Protein AF-A0A7C7ZRI1-F1 (afdb_monomer_lite)

Sequence (51 aa):
MEIVQGSRKGVTVATIREKTGFGETRIRNVIYRARQQGKITSKERGVYISA

Foldseek 3Di:
DVQQVVDPFFDFLVNCCVVPVDDSVVSVVVVVVCVVVQQWDDPDDRGIHGD

Radius of gyration: 9.71 Å; chains: 1; bounding box: 18×20×21 Å

Secondary structure (DSSP, 8-state):
-HHHHT-TT-EEHHHHHHHH---HHHHHHHHHHHHHTTSEEEEETTEEEE-

Structure (mmCIF, N/CA/C/O backbone):
data_AF-A0A7C7ZRI1-F1
#
_entry.id   AF-A0A7C7ZRI1-F1
#
loop_
_atom_site.group_PDB
_atom_site.id
_atom_site.type_symbol
_atom_site.label_atom_id
_atom_site.label_alt_id
_atom_site.label_comp_id
_atom_site.label_asym_id
_atom_site.label_entity_id
_atom_site.label_seq_id
_atom_site.pdbx_PDB_ins_code
_atom_site.Cartn_x
_atom_site.Cartn_y
_atom_site.Cartn_z
_atom_site.occupancy
_atom_site.B_iso_or_equiv
_atom_site.auth_seq_id
_atom_site.auth_comp_id
_atom_site.auth_asym_id
_atom_site.auth_atom_id
_atom_site.pdbx_PDB_model_num
ATOM 1 N N . MET A 1 1 ? -11.592 -6.682 -4.662 1.00 54.53 1 MET A N 1
ATOM 2 C CA . MET A 1 1 ? -10.141 -6.785 -4.384 1.00 54.53 1 MET A CA 1
ATOM 3 C C . MET A 1 1 ? -9.939 -7.992 -3.480 1.00 54.53 1 MET A C 1
ATOM 5 O O . MET A 1 1 ? -9.707 -7.841 -2.288 1.00 54.53 1 MET A O 1
ATOM 9 N N . GLU A 1 2 ? -10.043 -9.199 -4.033 1.00 57.31 2 GLU A N 1
ATOM 10 C CA . GLU A 1 2 ? -9.974 -10.429 -3.224 1.00 57.31 2 GLU A CA 1
ATOM 11 C C . GLU A 1 2 ? -8.585 -10.669 -2.612 1.00 57.31 2 GLU A C 1
ATOM 13 O O . GLU A 1 2 ? -8.467 -11.232 -1.529 1.00 57.31 2 GLU A O 1
ATOM 18 N N . ILE A 1 3 ? -7.524 -10.157 -3.247 1.00 59.97 3 ILE A N 1
ATOM 19 C CA . ILE A 1 3 ? -6.136 -10.356 -2.796 1.00 59.97 3 ILE A CA 1
ATOM 20 C C . ILE A 1 3 ? -5.871 -9.704 -1.430 1.00 59.97 3 ILE A C 1
ATOM 22 O O . ILE A 1 3 ? -5.104 -10.243 -0.634 1.00 59.97 3 ILE A O 1
ATOM 26 N N . VAL A 1 4 ? -6.504 -8.559 -1.151 1.00 58.03 4 VAL A N 1
ATOM 27 C CA . VAL A 1 4 ? -6.312 -7.825 0.111 1.00 58.03 4 VAL A CA 1
ATOM 28 C C . VAL A 1 4 ? -7.278 -8.309 1.189 1.00 58.03 4 VAL A C 1
ATOM 30 O O . VAL A 1 4 ? -6.869 -8.461 2.334 1.00 58.03 4 VAL A O 1
ATOM 33 N N . GLN A 1 5 ? -8.515 -8.651 0.814 1.00 57.12 5 GLN A N 1
ATOM 34 C CA . GLN A 1 5 ? -9.525 -9.173 1.744 1.00 57.12 5 GLN A CA 1
ATOM 35 C C . GLN A 1 5 ? -9.166 -10.563 2.301 1.00 57.12 5 GLN A C 1
ATOM 37 O O . GLN A 1 5 ? -9.515 -10.875 3.435 1.00 57.12 5 GLN A O 1
ATOM 42 N N . GLY A 1 6 ? -8.424 -11.387 1.549 1.00 57.59 6 GLY A N 1
ATOM 43 C CA 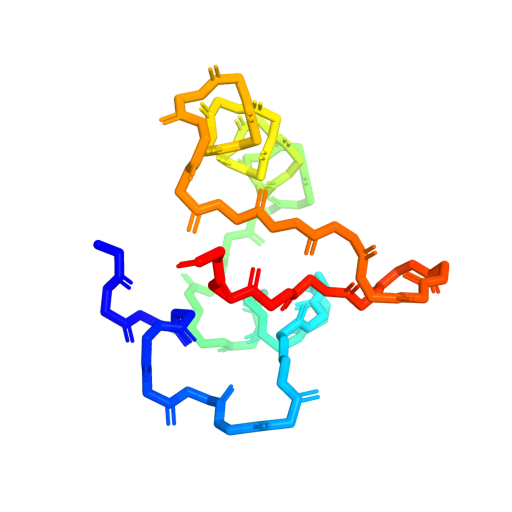. GLY A 1 6 ? -7.970 -12.703 2.014 1.00 57.59 6 GLY A CA 1
ATOM 44 C C . GLY A 1 6 ? -6.736 -12.688 2.928 1.00 57.59 6 GLY A C 1
ATOM 45 O O . GLY A 1 6 ? -6.399 -13.720 3.509 1.00 57.59 6 GLY A O 1
ATOM 46 N N . SER A 1 7 ? -6.035 -11.556 3.072 1.00 60.12 7 SER A N 1
ATOM 47 C CA . SER A 1 7 ? -4.781 -11.494 3.834 1.00 60.12 7 SER A CA 1
ATOM 48 C C . SER A 1 7 ? -4.973 -10.806 5.184 1.00 60.12 7 SER A C 1
ATOM 50 O O . SER A 1 7 ? -4.832 -9.590 5.309 1.00 60.12 7 SER A O 1
ATOM 52 N N . ARG A 1 8 ? -5.206 -11.601 6.239 1.00 59.38 8 ARG A N 1
ATOM 53 C CA . ARG A 1 8 ? -5.310 -11.122 7.637 1.00 59.38 8 ARG A CA 1
ATOM 54 C C . ARG A 1 8 ? -4.086 -10.332 8.127 1.00 59.38 8 ARG A C 1
ATOM 56 O O . ARG A 1 8 ? -4.191 -9.586 9.094 1.00 59.38 8 ARG A O 1
ATOM 63 N N . LYS A 1 9 ? -2.919 -10.502 7.494 1.00 68.56 9 LYS A N 1
ATOM 64 C CA . LYS A 1 9 ? -1.663 -9.830 7.878 1.00 68.56 9 LYS A CA 1
ATOM 65 C C . LYS A 1 9 ? -1.368 -8.564 7.064 1.00 68.56 9 LYS A C 1
ATOM 67 O O . LYS A 1 9 ? -0.422 -7.854 7.390 1.00 68.56 9 LYS A O 1
ATOM 72 N N . GLY A 1 10 ? -2.185 -8.259 6.056 1.00 71.19 10 GLY A N 1
ATOM 73 C CA . GLY A 1 10 ? -1.886 -7.244 5.051 1.00 71.19 10 GLY A CA 1
ATOM 74 C C . GLY A 1 10 ? -1.128 -7.806 3.858 1.00 71.19 10 GLY A C 1
ATOM 75 O O . GLY A 1 10 ? -0.739 -8.974 3.819 1.00 71.19 10 GLY A O 1
ATOM 76 N N . VAL A 1 11 ? -0.982 -6.974 2.839 1.00 76.69 11 VAL A N 1
ATOM 77 C CA . VAL A 1 11 ? -0.381 -7.309 1.557 1.00 76.69 11 VAL A CA 1
ATOM 78 C C . VAL A 1 11 ? 0.672 -6.261 1.240 1.00 76.69 11 VAL A C 1
ATOM 80 O O . VAL A 1 11 ? 0.424 -5.058 1.345 1.00 76.69 11 VAL A O 1
ATOM 83 N N . THR A 1 12 ? 1.859 -6.718 0.860 1.00 82.62 12 THR A N 1
ATOM 84 C CA . THR A 1 12 ? 2.941 -5.849 0.394 1.00 82.62 12 THR A CA 1
ATOM 85 C C . THR A 1 12 ? 2.929 -5.757 -1.128 1.00 82.62 12 THR A C 1
ATOM 87 O O . THR A 1 12 ? 2.340 -6.592 -1.820 1.00 82.62 12 THR A 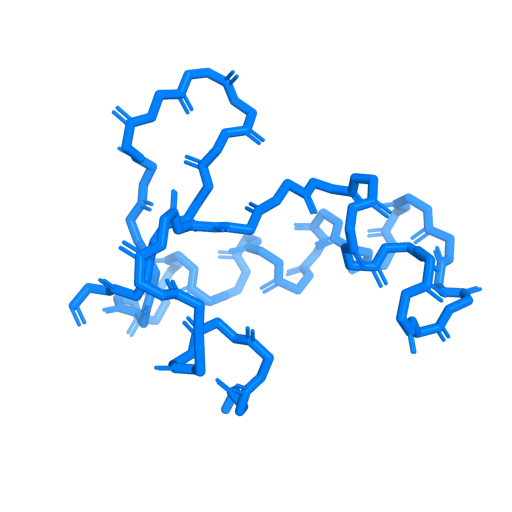O 1
ATOM 90 N N . VAL A 1 13 ? 3.625 -4.758 -1.675 1.00 79.94 13 VAL A N 1
ATOM 91 C CA . VAL A 1 13 ? 3.855 -4.649 -3.128 1.00 79.94 13 VAL A CA 1
ATOM 92 C C . VAL A 1 13 ? 4.512 -5.922 -3.673 1.00 79.94 13 VAL A C 1
ATOM 94 O O . VAL A 1 13 ? 4.131 -6.378 -4.747 1.00 79.94 13 VAL A O 1
ATOM 97 N N . ALA A 1 14 ? 5.433 -6.528 -2.912 1.00 81.94 14 ALA A N 1
ATOM 98 C CA . ALA A 1 14 ? 6.075 -7.791 -3.266 1.00 81.94 14 ALA A CA 1
ATOM 99 C C . ALA A 1 14 ? 5.053 -8.931 -3.381 1.00 81.94 14 ALA A C 1
ATOM 101 O O . ALA A 1 14 ? 4.987 -9.580 -4.418 1.00 81.94 14 ALA A O 1
ATOM 102 N N . THR A 1 15 ? 4.165 -9.092 -2.396 1.00 81.69 15 THR A N 1
ATOM 103 C CA . THR A 1 15 ? 3.123 -10.130 -2.437 1.00 81.69 15 THR A CA 1
ATOM 104 C C . THR A 1 15 ? 2.136 -9.925 -3.587 1.00 81.69 15 THR A C 1
ATOM 106 O O . THR A 1 15 ? 1.723 -10.891 -4.226 1.00 81.69 15 THR A O 1
ATOM 109 N N . ILE A 1 16 ? 1.748 -8.677 -3.884 1.00 80.00 16 ILE A N 1
ATOM 110 C CA . ILE A 1 16 ? 0.880 -8.388 -5.038 1.00 80.00 16 ILE A CA 1
ATOM 111 C C . ILE A 1 16 ? 1.615 -8.751 -6.327 1.00 80.00 16 ILE A C 1
ATOM 113 O O . ILE A 1 16 ? 1.029 -9.393 -7.195 1.00 80.00 16 ILE A O 1
ATOM 117 N N . ARG A 1 17 ? 2.894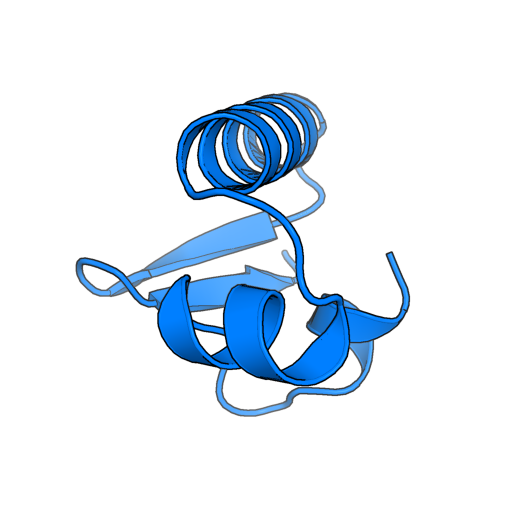 -8.386 -6.441 1.00 83.50 17 ARG A N 1
ATOM 118 C CA . ARG A 1 17 ? 3.728 -8.702 -7.600 1.00 83.50 17 ARG A CA 1
ATOM 119 C C . ARG A 1 17 ? 3.875 -10.204 -7.803 1.00 83.50 17 ARG A C 1
ATOM 121 O O . ARG A 1 17 ? 3.671 -10.660 -8.918 1.00 83.50 17 ARG A O 1
ATOM 128 N N . GLU A 1 18 ? 4.163 -10.967 -6.755 1.00 84.50 18 GLU A N 1
ATOM 129 C CA . GLU A 1 18 ? 4.286 -12.427 -6.841 1.00 84.50 18 GLU A CA 1
ATOM 130 C C . GLU A 1 18 ? 2.967 -13.093 -7.238 1.00 84.50 18 GLU A C 1
ATOM 132 O O . GLU A 1 18 ? 2.958 -13.989 -8.074 1.00 84.50 18 GLU A O 1
ATOM 137 N N . LYS A 1 19 ? 1.833 -12.624 -6.701 1.00 80.94 19 LYS A N 1
ATOM 138 C CA . LYS A 1 19 ? 0.519 -13.209 -7.010 1.00 80.94 19 LYS A CA 1
ATOM 139 C C . LYS A 1 19 ? -0.030 -12.838 -8.383 1.00 80.94 19 LYS A C 1
ATOM 141 O O . LYS A 1 19 ? -0.850 -13.574 -8.919 1.00 80.94 19 LYS A O 1
ATOM 146 N N . THR A 1 20 ? 0.337 -11.674 -8.912 1.00 78.94 20 THR A N 1
ATOM 147 C CA . THR A 1 20 ? -0.277 -11.131 -10.138 1.00 78.94 20 THR A CA 1
ATOM 148 C C . THR A 1 20 ? 0.680 -11.027 -11.317 1.00 78.94 20 THR A C 1
ATOM 150 O O . THR A 1 20 ? 0.231 -10.801 -12.437 1.00 78.94 20 THR A O 1
ATOM 153 N N . GLY A 1 21 ? 1.991 -11.121 -11.085 1.00 83.06 21 GLY A N 1
ATOM 154 C CA . GLY A 1 21 ? 3.012 -10.835 -12.092 1.00 83.06 21 GLY A CA 1
ATOM 155 C C . GLY A 1 21 ? 3.024 -9.375 -12.560 1.00 83.06 21 GLY A C 1
ATOM 156 O O . GLY A 1 21 ? 3.685 -9.049 -13.544 1.00 83.06 21 GLY A O 1
ATOM 157 N N . PHE A 1 22 ? 2.283 -8.472 -11.905 1.00 82.81 22 PHE A N 1
ATOM 158 C CA . PHE A 1 22 ? 2.189 -7.087 -12.350 1.00 82.81 22 PHE A CA 1
ATOM 159 C C . PHE A 1 22 ? 3.468 -6.300 -12.068 1.00 82.81 22 PHE A C 1
ATOM 161 O O . PHE A 1 22 ? 4.092 -6.420 -11.015 1.00 82.81 22 PHE A O 1
ATOM 168 N N . GLY A 1 23 ? 3.813 -5.418 -13.005 1.00 83.44 23 GLY A N 1
ATOM 169 C CA . GLY A 1 23 ? 4.882 -4.445 -12.813 1.00 83.44 23 GLY A CA 1
ATOM 170 C C . GLY A 1 23 ? 4.557 -3.444 -11.699 1.00 83.44 23 GLY A C 1
ATOM 171 O O . GLY A 1 23 ? 3.393 -3.105 -11.457 1.00 83.44 23 GLY A O 1
ATOM 172 N N . GLU A 1 24 ? 5.600 -2.923 -11.052 1.00 81.81 24 GLU A N 1
ATOM 173 C CA . GLU A 1 24 ? 5.492 -2.011 -9.904 1.00 81.81 24 GLU A CA 1
ATOM 174 C C . GLU A 1 24 ? 4.577 -0.807 -10.161 1.00 81.81 24 GLU A C 1
ATOM 176 O O . GLU A 1 24 ? 3.761 -0.458 -9.309 1.00 81.81 24 GLU A O 1
ATOM 181 N N . THR A 1 25 ? 4.652 -0.199 -11.347 1.00 87.88 25 THR A N 1
ATOM 182 C CA . THR A 1 25 ? 3.833 0.966 -11.720 1.00 87.88 25 THR A CA 1
ATOM 183 C C . THR A 1 25 ? 2.339 0.659 -11.670 1.00 87.88 25 THR A C 1
ATOM 185 O O . THR A 1 25 ? 1.541 1.471 -11.191 1.00 87.88 25 THR A O 1
ATOM 188 N N . ARG A 1 26 ? 1.941 -0.533 -12.129 1.00 87.44 26 ARG A N 1
ATOM 189 C CA . AR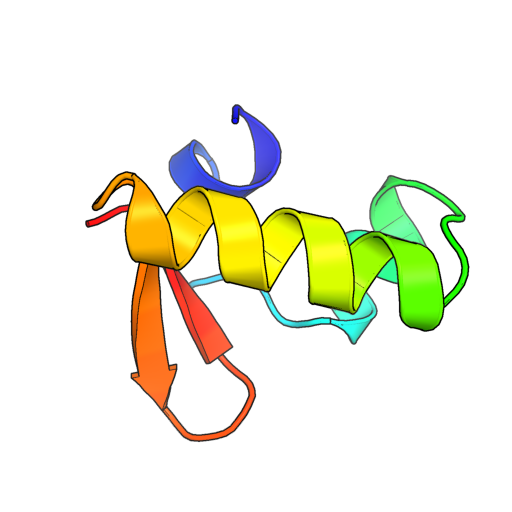G A 1 26 ? 0.540 -0.964 -12.112 1.00 87.44 26 ARG A CA 1
ATOM 190 C C . ARG A 1 26 ? 0.087 -1.240 -10.685 1.00 87.44 26 ARG A C 1
ATOM 192 O O . ARG A 1 26 ? -0.998 -0.811 -10.305 1.00 87.44 26 ARG A O 1
ATOM 199 N N . ILE A 1 27 ? 0.940 -1.872 -9.879 1.00 84.94 27 ILE A N 1
ATOM 200 C CA . ILE A 1 27 ? 0.650 -2.153 -8.470 1.00 84.94 27 ILE A CA 1
ATOM 201 C C . ILE A 1 27 ? 0.458 -0.853 -7.688 1.00 84.94 27 ILE A C 1
ATOM 203 O O . ILE A 1 27 ? -0.545 -0.707 -6.992 1.00 84.94 27 ILE A O 1
ATOM 207 N N . ARG A 1 28 ? 1.350 0.131 -7.858 1.00 84.44 28 ARG A N 1
ATOM 208 C CA . ARG A 1 28 ? 1.217 1.446 -7.212 1.00 84.44 28 ARG A CA 1
ATOM 209 C C . ARG A 1 28 ? -0.079 2.148 -7.609 1.00 84.44 28 ARG A C 1
ATOM 211 O O . ARG A 1 28 ? -0.766 2.662 -6.735 1.00 84.44 28 ARG A O 1
ATOM 218 N N . ASN A 1 29 ? -0.458 2.114 -8.888 1.00 89.44 29 ASN A N 1
ATOM 219 C CA . ASN A 1 29 ? -1.727 2.684 -9.353 1.00 89.44 29 ASN A CA 1
ATOM 220 C C . ASN A 1 29 ? -2.948 1.993 -8.734 1.00 89.44 29 ASN A C 1
ATOM 222 O O . ASN A 1 29 ? -3.902 2.653 -8.327 1.00 89.44 29 ASN A O 1
ATOM 226 N N . VAL A 1 30 ? -2.919 0.665 -8.648 1.00 85.69 30 VAL A N 1
ATOM 227 C CA . VAL A 1 30 ? -3.997 -0.138 -8.062 1.00 85.69 30 VAL A CA 1
ATOM 228 C C . VAL A 1 30 ? -4.138 0.144 -6.563 1.00 85.69 30 VAL A C 1
ATOM 230 O O . VAL A 1 30 ? -5.250 0.377 -6.093 1.00 85.69 30 VAL A O 1
ATOM 233 N N . ILE A 1 31 ? -3.023 0.203 -5.831 1.00 82.75 31 ILE A N 1
ATOM 234 C CA . ILE A 1 31 ? -2.987 0.580 -4.412 1.00 82.75 31 ILE A CA 1
ATOM 235 C C . ILE A 1 31 ? -3.493 2.012 -4.232 1.00 82.75 31 ILE A C 1
ATOM 237 O O . ILE A 1 31 ? -4.338 2.262 -3.380 1.00 82.75 31 ILE A O 1
ATOM 241 N N . TYR A 1 32 ? -3.024 2.951 -5.053 1.00 86.38 32 TYR A N 1
ATOM 242 C CA . TYR A 1 32 ? -3.435 4.350 -4.979 1.00 86.38 32 TYR A CA 1
ATOM 243 C C . TYR A 1 32 ? -4.946 4.510 -5.181 1.00 86.38 32 TYR A C 1
ATOM 245 O O . TYR A 1 32 ? -5.615 5.138 -4.363 1.00 86.38 32 TYR A O 1
ATOM 253 N N . ARG A 1 33 ? -5.511 3.870 -6.214 1.00 88.31 33 ARG A N 1
ATOM 254 C CA . ARG A 1 33 ? -6.959 3.874 -6.474 1.00 88.31 33 ARG A CA 1
ATOM 255 C C . ARG A 1 33 ? -7.749 3.194 -5.360 1.00 88.31 33 ARG A C 1
ATOM 257 O O . ARG A 1 33 ? -8.795 3.695 -4.969 1.00 88.31 33 ARG A O 1
ATOM 264 N N . ALA A 1 34 ? -7.265 2.072 -4.835 1.00 84.38 34 ALA A N 1
ATOM 265 C CA . ALA A 1 34 ? -7.934 1.371 -3.743 1.00 84.38 34 ALA A CA 1
ATOM 266 C C . ALA A 1 34 ? -7.906 2.162 -2.430 1.00 84.38 34 ALA A C 1
ATOM 268 O O . ALA A 1 34 ? -8.888 2.144 -1.694 1.00 84.38 34 ALA A O 1
ATOM 269 N N . ARG A 1 35 ? -6.816 2.892 -2.167 1.00 84.25 35 ARG A N 1
ATOM 270 C CA . ARG A 1 35 ? -6.694 3.802 -1.025 1.00 84.25 35 ARG A CA 1
ATOM 271 C C . ARG A 1 35 ? -7.643 4.992 -1.166 1.00 84.25 35 ARG A C 1
ATOM 273 O O . ARG A 1 35 ? -8.354 5.304 -0.223 1.00 84.25 35 ARG A O 1
ATOM 280 N N . GLN A 1 36 ? -7.697 5.607 -2.349 1.00 88.44 36 GLN A N 1
ATOM 281 C CA . GLN A 1 36 ? -8.660 6.669 -2.684 1.00 88.44 36 GLN A CA 1
ATOM 282 C C . GLN A 1 36 ? -10.117 6.207 -2.512 1.00 88.44 36 GLN A C 1
ATOM 284 O O . GLN A 1 36 ? -10.949 6.951 -2.014 1.00 88.44 36 GLN A O 1
ATOM 289 N N . GLN A 1 37 ? -10.422 4.958 -2.873 1.00 86.00 37 GLN A N 1
ATOM 290 C CA . GLN A 1 37 ? -11.751 4.359 -2.700 1.00 86.00 37 GLN A CA 1
ATOM 291 C C . GLN A 1 37 ? -12.044 3.902 -1.261 1.00 86.00 37 GLN A C 1
ATOM 293 O O . GLN A 1 37 ? -13.088 3.297 -1.035 1.00 86.00 37 GLN A O 1
ATOM 298 N N . GLY A 1 38 ? -11.124 4.104 -0.310 1.00 83.62 38 GLY A N 1
ATOM 299 C CA . GLY A 1 38 ? -11.289 3.659 1.076 1.00 83.62 38 GLY A CA 1
ATOM 300 C C . GLY A 1 38 ? -11.335 2.138 1.249 1.00 83.62 38 GLY A C 1
ATOM 301 O O . GLY A 1 38 ? -11.809 1.662 2.267 1.00 83.62 38 GLY A O 1
ATOM 302 N N . LYS A 1 39 ? -10.865 1.359 0.264 1.00 82.62 39 LYS A N 1
ATOM 303 C CA . LYS A 1 39 ? -10.884 -0.118 0.303 1.00 82.62 39 LYS A CA 1
ATOM 304 C C . LYS A 1 39 ? -9.686 -0.709 1.034 1.00 82.62 39 LYS A C 1
ATOM 306 O O . LYS A 1 39 ? -9.736 -1.855 1.473 1.00 82.62 39 LYS A O 1
ATOM 311 N N . ILE A 1 40 ? -8.583 0.035 1.086 1.00 83.25 40 ILE A N 1
ATOM 312 C CA . ILE A 1 40 ? -7.351 -0.377 1.758 1.00 83.25 40 ILE A CA 1
ATOM 313 C C . ILE A 1 40 ? -6.801 0.773 2.593 1.00 83.25 40 ILE A C 1
ATOM 315 O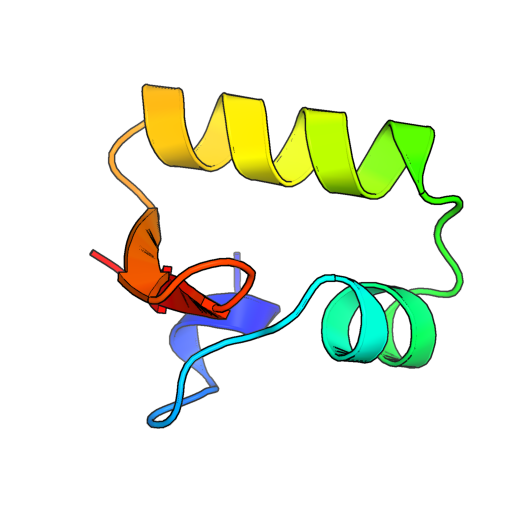 O . ILE A 1 40 ? -6.875 1.933 2.183 1.00 83.25 40 ILE A O 1
ATOM 319 N N . THR A 1 41 ? -6.172 0.439 3.714 1.00 82.62 41 THR A N 1
ATOM 320 C CA . THR A 1 41 ? -5.422 1.382 4.539 1.00 82.62 41 THR A CA 1
ATOM 321 C C . THR A 1 41 ? -3.970 0.939 4.681 1.00 82.62 41 THR A C 1
ATOM 323 O O . THR A 1 41 ? -3.638 -0.245 4.580 1.00 82.62 41 THR A O 1
ATOM 326 N N . SER A 1 42 ? -3.068 1.899 4.878 1.00 82.56 42 SER A N 1
ATOM 327 C CA . SER A 1 42 ? -1.671 1.593 5.192 1.00 82.56 42 SER A CA 1
ATOM 328 C C . SER A 1 42 ? -1.565 1.222 6.664 1.00 82.56 42 SER A C 1
ATOM 330 O O . SER A 1 42 ? -1.762 2.089 7.512 1.00 82.56 42 SER A O 1
ATOM 332 N N . LYS A 1 43 ? -1.244 -0.041 6.953 1.00 81.50 43 LYS A N 1
ATOM 333 C CA . LYS A 1 43 ? -0.960 -0.492 8.319 1.00 81.50 43 LYS A CA 1
ATOM 334 C C . LYS A 1 43 ? 0.425 -0.018 8.752 1.00 81.50 43 LYS A C 1
ATOM 336 O O . LYS A 1 43 ? 0.572 0.577 9.809 1.00 81.50 43 LYS A O 1
ATOM 341 N N . GLU A 1 44 ? 1.419 -0.242 7.895 1.00 81.12 44 GLU A N 1
ATOM 342 C CA . GLU A 1 44 ? 2.825 0.114 8.109 1.00 81.12 44 GLU A CA 1
ATOM 343 C C . GLU A 1 44 ? 3.461 0.528 6.773 1.00 81.12 44 GLU A C 1
ATOM 345 O O . GLU A 1 44 ? 2.861 0.376 5.701 1.00 81.12 44 GLU A O 1
ATOM 350 N N . ARG A 1 45 ? 4.682 1.074 6.804 1.00 77.31 45 ARG A N 1
ATOM 351 C CA . ARG A 1 45 ? 5.376 1.517 5.587 1.00 77.31 45 ARG A CA 1
ATOM 352 C C . ARG A 1 45 ? 5.590 0.323 4.644 1.00 77.31 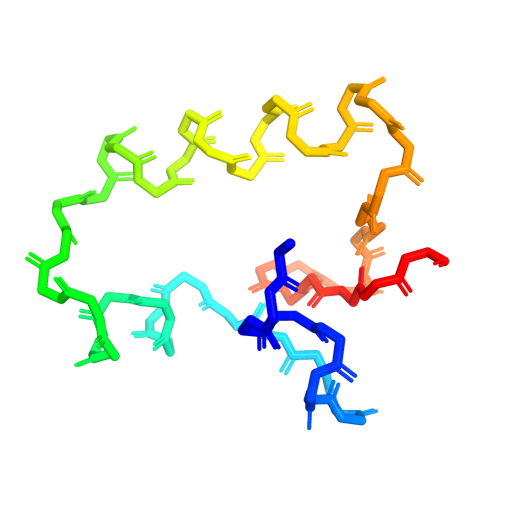45 ARG A C 1
ATOM 354 O O . ARG A 1 45 ? 6.402 -0.550 4.913 1.00 77.31 45 ARG A O 1
ATOM 361 N N . GLY A 1 46 ? 4.850 0.299 3.533 1.00 76.06 46 GLY A N 1
ATOM 362 C CA . GLY A 1 46 ? 4.894 -0.784 2.540 1.00 76.06 46 GLY A CA 1
ATOM 363 C C . GLY A 1 46 ? 3.940 -1.959 2.800 1.00 76.06 46 GLY A C 1
ATOM 364 O O . GLY A 1 46 ? 3.928 -2.896 1.999 1.00 76.06 46 GLY A O 1
ATOM 365 N N . VAL A 1 47 ? 3.119 -1.901 3.858 1.00 83.00 47 VAL A N 1
ATOM 366 C CA . VAL A 1 47 ? 2.123 -2.928 4.211 1.00 83.00 47 VAL A CA 1
ATOM 367 C C . VAL A 1 47 ? 0.714 -2.339 4.155 1.00 83.00 47 VAL A C 1
ATOM 369 O O . VAL A 1 47 ? 0.382 -1.402 4.885 1.00 83.00 47 VAL A O 1
ATOM 372 N N . TYR A 1 48 ? -0.136 -2.915 3.305 1.00 83.56 48 TYR A N 1
ATOM 373 C CA . TYR A 1 48 ? -1.509 -2.458 3.083 1.00 83.56 48 TYR A CA 1
ATOM 374 C C . TYR A 1 48 ? -2.508 -3.507 3.569 1.00 83.56 48 TYR A C 1
ATOM 376 O O . TYR A 1 48 ? -2.406 -4.671 3.200 1.00 83.56 48 TYR A O 1
ATOM 384 N N . ILE A 1 49 ? -3.486 -3.112 4.375 1.00 81.00 49 ILE A N 1
ATOM 385 C CA . ILE A 1 49 ? -4.585 -3.981 4.822 1.00 81.00 49 ILE A CA 1
ATOM 386 C C . ILE A 1 49 ? -5.889 -3.520 4.182 1.00 81.00 49 ILE A C 1
ATOM 388 O O . ILE A 1 49 ? -5.995 -2.361 3.781 1.00 81.00 49 ILE A O 1
ATOM 392 N N . SER A 1 50 ? -6.878 -4.404 4.067 1.00 78.81 50 SER A N 1
ATOM 393 C CA . SER A 1 50 ? -8.240 -3.967 3.756 1.00 78.81 50 SER A CA 1
ATOM 394 C C . SER A 1 50 ? -8.724 -3.068 4.891 1.00 78.81 50 SER A C 1
ATOM 396 O O . SER A 1 50 ? -8.471 -3.388 6.055 1.00 78.81 50 SER A O 1
ATOM 398 N N . ALA A 1 51 ? -9.333 -1.939 4.534 1.00 67.88 51 ALA A N 1
ATOM 399 C CA . ALA A 1 51 ? -10.016 -1.086 5.499 1.00 67.88 51 ALA A CA 1
ATOM 400 C C . ALA A 1 51 ? -11.301 -1.764 5.991 1.00 67.88 51 ALA A C 1
ATOM 402 O O . ALA A 1 51 ? -11.874 -2.558 5.204 1.00 67.88 51 ALA A O 1
#

pLDDT: mean 78.25, std 9.73, range [54.53, 89.44]